Protein AF-A0A6I9LF51-F1 (afdb_monomer_lite)

pLDDT: mean 77.46, std 19.52, range [41.25, 98.38]

Sequence (147 aa):
MRELRQARYTGPGSFGIMLQKHPHSFALVFVTSLVLSYCLRMASAAPPRDPSLDAEWEEWKMNFKKSYSPDEEGHRRAVWEKNKKFIENHNADYEQGKTSFSMGLNGFSDMTWEEFKIRCTGILKSPEDLPKSKTLEENRNEAPVMD

Radius of gyration: 34.22 Å; chains: 1; bounding box: 61×86×102 Å

Secondary structure (DSSP, 8-state):
--------------------S-HHHHHHHHHHHHHHHHHHTT--SSPPP-GGGHHHHHHHHHHTT----HHHHHHHHHHHHHHHHHHHHHHHHHHTTSSS------TTTT--HHHHHHHHS-----GGGS-----SSTTSS------

Structure (mmCIF, N/CA/C/O backbone):
data_AF-A0A6I9LF51-F1
#
_entry.id   AF-A0A6I9LF51-F1
#
loop_
_atom_site.group_PDB
_atom_site.id
_atom_site.type_symbol
_atom_site.label_atom_id
_atom_site.label_alt_id
_atom_site.label_comp_id
_atom_site.label_asym_id
_atom_site.label_entity_id
_atom_site.label_seq_id
_atom_site.pdbx_PDB_ins_code
_atom_site.Cartn_x
_atom_site.Cartn_y
_atom_site.Cartn_z
_atom_site.occupancy
_atom_site.B_iso_or_equiv
_atom_site.auth_seq_id
_atom_site.auth_comp_id
_atom_site.auth_asym_id
_atom_site.auth_atom_id
_atom_site.pdbx_PDB_model_num
ATOM 1 N N . MET A 1 1 ? -6.488 -67.035 71.307 1.00 46.19 1 MET A N 1
ATOM 2 C CA . MET A 1 1 ? -5.442 -66.490 72.205 1.00 46.19 1 MET A CA 1
ATOM 3 C C . MET A 1 1 ? -4.077 -66.969 71.733 1.00 46.19 1 MET A C 1
ATOM 5 O O . MET A 1 1 ? -3.982 -68.143 71.396 1.00 46.19 1 MET A O 1
ATOM 9 N N . ARG A 1 2 ? -3.070 -66.075 71.790 1.00 41.25 2 ARG A N 1
ATOM 10 C CA . ARG A 1 2 ? -1.688 -66.111 71.235 1.00 41.25 2 ARG A CA 1
ATOM 11 C C . ARG A 1 2 ? -1.628 -65.588 69.782 1.00 41.25 2 ARG A C 1
ATOM 13 O O . ARG A 1 2 ? -2.108 -66.279 68.896 1.00 41.25 2 ARG A O 1
ATOM 20 N N . GLU A 1 3 ? -1.313 -64.313 69.490 1.00 49.66 3 GLU A N 1
ATOM 21 C CA . GLU A 1 3 ? -0.069 -63.517 69.719 1.00 49.66 3 GLU A CA 1
ATOM 22 C C . GLU A 1 3 ? 1.175 -64.228 69.151 1.00 49.66 3 GLU A C 1
ATOM 24 O O . GLU A 1 3 ? 1.351 -65.406 69.436 1.00 49.66 3 GLU A O 1
ATOM 29 N N . LEU A 1 4 ? 2.154 -63.667 68.435 1.00 51.00 4 LEU A N 1
ATOM 30 C CA . LEU A 1 4 ? 2.511 -62.358 67.871 1.00 51.00 4 LEU A CA 1
ATOM 31 C C . LEU A 1 4 ? 3.835 -62.614 67.110 1.00 51.00 4 LEU A C 1
ATOM 33 O O . LEU A 1 4 ? 4.670 -63.362 67.624 1.00 51.00 4 LEU A O 1
ATOM 37 N N . ARG A 1 5 ? 4.082 -61.926 65.987 1.00 52.62 5 ARG A N 1
ATOM 38 C CA . ARG A 1 5 ? 5.285 -61.084 65.752 1.00 52.62 5 ARG A CA 1
ATOM 39 C C . ARG A 1 5 ? 5.525 -60.806 64.266 1.00 52.62 5 ARG A C 1
ATOM 41 O O . ARG A 1 5 ? 5.998 -61.650 63.515 1.00 52.62 5 ARG A O 1
ATOM 48 N N . GLN A 1 6 ? 5.281 -59.552 63.895 1.00 49.75 6 GLN A N 1
ATOM 49 C CA . GLN A 1 6 ? 5.988 -58.872 62.815 1.00 49.75 6 GLN A CA 1
ATOM 50 C C . GLN A 1 6 ? 7.470 -58.746 63.196 1.00 49.75 6 GLN A C 1
ATOM 52 O O . GLN A 1 6 ? 7.782 -58.261 64.284 1.00 49.75 6 GLN A O 1
ATOM 57 N N . ALA A 1 7 ? 8.375 -59.126 62.298 1.00 53.25 7 ALA A N 1
ATOM 58 C CA . ALA A 1 7 ? 9.787 -58.775 62.393 1.00 53.25 7 ALA A CA 1
ATOM 59 C C . ALA A 1 7 ? 10.119 -57.751 61.300 1.00 53.25 7 ALA A C 1
ATOM 61 O O . ALA A 1 7 ? 10.015 -58.033 60.107 1.00 53.25 7 ALA A O 1
ATOM 62 N N . ARG A 1 8 ? 10.489 -56.543 61.734 1.00 55.88 8 ARG A N 1
ATOM 63 C CA . ARG A 1 8 ? 11.140 -55.509 60.923 1.00 55.88 8 ARG A CA 1
ATOM 64 C C . ARG A 1 8 ? 12.656 -55.757 60.902 1.00 55.88 8 ARG A C 1
ATOM 66 O O . ARG A 1 8 ? 13.231 -55.931 61.965 1.00 55.88 8 ARG A O 1
ATOM 73 N N . TYR A 1 9 ? 13.219 -55.706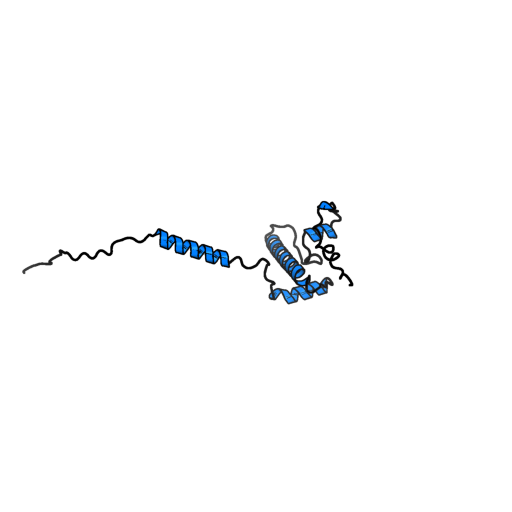 59.689 1.00 44.69 9 TYR A N 1
ATOM 74 C CA . TYR A 1 9 ? 14.478 -55.080 59.223 1.00 44.69 9 TYR A CA 1
ATOM 75 C C . TYR A 1 9 ? 15.813 -55.294 59.976 1.00 44.69 9 TYR A C 1
ATOM 77 O O . TYR A 1 9 ? 15.866 -55.035 61.168 1.00 44.69 9 TYR A O 1
ATOM 85 N N . THR A 1 10 ? 16.903 -55.597 59.232 1.00 46.97 10 THR A N 1
ATOM 86 C CA . THR A 1 10 ? 18.111 -54.730 59.045 1.00 46.97 10 THR A CA 1
ATOM 87 C C . THR A 1 10 ? 19.234 -55.376 58.188 1.00 46.97 10 THR A C 1
ATOM 89 O O . THR A 1 10 ? 19.902 -56.275 58.680 1.00 46.97 10 THR A O 1
ATOM 92 N N . GLY A 1 11 ? 19.471 -54.832 56.972 1.00 47.03 11 GLY A N 1
ATOM 93 C CA . GLY A 1 11 ? 20.763 -54.550 56.267 1.00 47.03 11 GLY A CA 1
ATOM 94 C C . GLY A 1 11 ? 21.787 -55.663 55.922 1.00 47.03 11 GLY A C 1
ATOM 95 O O . GLY A 1 11 ? 21.606 -56.804 56.324 1.00 47.03 11 GLY A O 1
ATOM 96 N N . PRO A 1 12 ? 22.929 -55.347 55.251 1.00 51.38 12 PRO A N 1
ATOM 97 C CA . PRO A 1 12 ? 23.247 -54.225 54.351 1.00 51.38 12 PRO A CA 1
ATOM 98 C C . PRO A 1 12 ? 23.799 -54.698 52.976 1.00 51.38 12 PRO A C 1
ATOM 100 O O . PRO A 1 12 ? 24.612 -55.611 52.884 1.00 51.38 12 PRO A O 1
ATOM 103 N N . GLY A 1 13 ? 23.414 -54.031 51.888 1.00 45.28 13 GLY A N 1
ATOM 104 C CA . GLY A 1 13 ? 23.911 -54.318 50.535 1.00 45.28 13 GLY A CA 1
ATOM 105 C C . GLY A 1 13 ? 23.989 -53.040 49.721 1.00 45.28 13 GLY A C 1
ATOM 106 O O . GLY A 1 13 ? 23.196 -52.809 48.816 1.00 45.28 13 GLY A O 1
ATOM 107 N N . SER A 1 14 ? 24.895 -52.167 50.144 1.00 54.16 14 SER A N 1
ATOM 108 C CA . SER A 1 14 ? 25.178 -50.876 49.533 1.00 54.16 14 SER A CA 1
ATOM 109 C C . SER A 1 14 ? 25.778 -51.065 48.137 1.00 54.16 14 SER A C 1
ATOM 111 O O . SER A 1 14 ? 26.942 -51.422 48.008 1.00 54.16 14 SER A O 1
ATOM 113 N N . PHE A 1 15 ? 25.001 -50.780 47.097 1.00 52.03 15 PHE A N 1
ATOM 114 C CA . PHE A 1 15 ? 25.530 -50.213 45.857 1.00 52.03 15 PHE A CA 1
ATOM 115 C C . PHE A 1 15 ? 24.773 -48.917 45.603 1.00 52.03 15 PHE A C 1
ATOM 117 O O . PHE A 1 15 ? 23.916 -48.803 44.730 1.00 52.03 15 PHE A O 1
ATOM 124 N N . GLY A 1 16 ? 25.078 -47.934 46.454 1.00 47.16 16 GLY A N 1
ATOM 125 C CA . GLY A 1 16 ? 24.833 -46.541 46.136 1.00 47.16 16 GLY A CA 1
ATOM 126 C C . GLY A 1 16 ? 25.529 -46.234 44.817 1.00 47.16 16 GLY A C 1
ATOM 127 O O . GLY A 1 16 ? 26.757 -46.200 44.746 1.00 47.16 16 GLY A O 1
ATOM 128 N N . ILE A 1 17 ? 24.735 -46.049 43.767 1.00 55.34 17 ILE A N 1
ATOM 129 C CA . ILE A 1 17 ? 25.174 -45.410 42.532 1.00 55.34 17 ILE A CA 1
ATOM 130 C C . ILE A 1 17 ? 25.584 -43.999 42.931 1.00 55.34 17 ILE A C 1
ATOM 132 O O . ILE A 1 17 ? 24.764 -43.132 43.230 1.00 55.34 17 ILE A O 1
ATOM 136 N N . MET A 1 18 ? 26.896 -43.861 43.067 1.00 46.88 18 MET A N 1
ATOM 137 C CA . MET A 1 18 ? 27.597 -42.663 43.461 1.00 46.88 18 MET A CA 1
ATOM 138 C C . MET A 1 18 ? 27.156 -41.532 42.531 1.00 46.88 18 MET A C 1
ATOM 140 O O . MET A 1 18 ? 27.280 -41.612 41.308 1.00 46.88 18 MET A O 1
ATOM 144 N N . LEU A 1 19 ? 26.600 -40.495 43.149 1.00 51.47 19 LEU A N 1
ATOM 145 C CA . LEU A 1 19 ? 26.452 -39.172 42.575 1.00 51.47 19 LEU A CA 1
ATOM 146 C C . LEU A 1 19 ? 27.714 -38.783 41.799 1.00 51.47 19 LEU A C 1
ATOM 148 O O . LEU A 1 19 ? 28.823 -39.015 42.277 1.00 51.47 19 LEU A O 1
ATOM 152 N N . GLN A 1 20 ? 27.478 -38.099 40.673 1.00 56.25 20 GLN A N 1
ATOM 153 C CA . GLN A 1 20 ? 28.291 -37.021 40.096 1.00 56.25 20 GLN A CA 1
ATOM 154 C C . GLN A 1 20 ? 28.733 -37.275 38.656 1.00 56.25 20 GLN A C 1
ATOM 156 O O . GLN A 1 20 ? 29.807 -37.816 38.440 1.00 56.25 20 GLN A O 1
ATOM 161 N N . LYS A 1 21 ? 27.970 -36.737 37.688 1.00 54.94 21 LYS A N 1
ATOM 162 C CA . LYS A 1 21 ? 28.516 -35.919 36.583 1.00 54.94 21 LYS A CA 1
ATOM 163 C C . LYS A 1 21 ? 27.541 -34.785 36.220 1.00 54.94 21 LYS A C 1
ATOM 165 O O . LYS A 1 21 ? 26.684 -34.910 35.361 1.00 54.94 21 LYS A O 1
ATOM 170 N N . HIS A 1 22 ? 27.721 -33.682 36.947 1.00 57.41 22 HIS A N 1
ATOM 171 C CA . HIS A 1 22 ? 27.476 -32.281 36.581 1.00 57.41 22 HIS A CA 1
ATOM 172 C C . HIS A 1 22 ? 26.089 -31.870 36.029 1.00 57.41 22 HIS A C 1
ATOM 174 O O . HIS A 1 22 ? 25.880 -31.924 34.814 1.00 57.41 22 HIS A O 1
ATOM 180 N N . PRO A 1 23 ? 25.200 -31.272 36.859 1.00 58.34 23 PRO A N 1
ATOM 181 C CA . PRO A 1 23 ? 23.993 -30.579 36.371 1.00 58.34 23 PRO A CA 1
ATOM 182 C C . PRO A 1 23 ? 24.319 -29.434 35.391 1.00 58.34 23 PRO A C 1
ATOM 184 O O . PRO A 1 23 ? 23.514 -29.104 34.524 1.00 58.34 23 PRO A O 1
ATOM 187 N N . HIS A 1 24 ? 25.538 -28.886 35.465 1.00 56.62 24 HIS A N 1
ATOM 188 C CA . HIS A 1 24 ? 26.054 -27.891 34.524 1.00 56.62 24 HIS A CA 1
ATOM 189 C C . HIS A 1 24 ? 26.209 -28.422 33.090 1.00 56.62 24 HIS A C 1
ATOM 191 O O . HIS A 1 24 ? 26.056 -27.649 32.154 1.00 56.62 24 HIS A O 1
ATOM 197 N N . SER A 1 25 ? 26.476 -29.722 32.900 1.00 63.91 25 SER A N 1
ATOM 198 C CA . SER A 1 25 ? 26.660 -30.316 31.565 1.00 63.91 25 SER A CA 1
ATOM 199 C C . SER A 1 25 ? 25.330 -30.424 30.820 1.00 63.91 25 SER A C 1
ATOM 201 O O . SER A 1 25 ? 25.218 -30.019 29.667 1.00 63.91 25 SER A O 1
ATOM 203 N N . PHE A 1 26 ? 24.279 -30.871 31.516 1.00 65.44 26 PHE A N 1
ATOM 204 C CA . PHE A 1 26 ? 22.926 -30.909 30.963 1.00 65.44 26 PHE A CA 1
ATOM 205 C C . PHE A 1 26 ? 22.408 -29.505 30.664 1.00 65.44 26 PHE A C 1
ATOM 207 O O . PHE A 1 26 ? 21.940 -29.258 29.557 1.00 65.44 26 PHE A O 1
ATOM 214 N N . ALA A 1 27 ? 22.556 -28.568 31.605 1.00 65.81 27 ALA A N 1
ATOM 215 C CA . ALA A 1 27 ? 22.166 -27.178 31.388 1.00 65.81 27 ALA A CA 1
ATOM 216 C C . ALA A 1 27 ? 22.881 -26.556 30.173 1.00 65.81 27 ALA A C 1
ATOM 218 O O . ALA A 1 27 ? 22.245 -25.864 29.386 1.00 65.81 27 ALA A O 1
ATOM 219 N N . LEU A 1 28 ? 24.167 -26.852 29.963 1.00 63.53 28 LEU A N 1
ATOM 220 C CA . LEU A 1 28 ? 24.936 -26.365 28.815 1.00 63.53 28 LEU A CA 1
ATO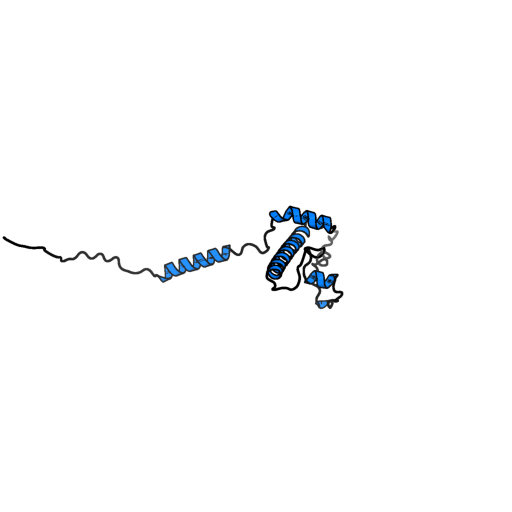M 221 C C . LEU A 1 28 ? 24.454 -26.967 27.482 1.00 63.53 28 LEU A C 1
ATOM 223 O O . LEU A 1 28 ? 24.333 -26.248 26.492 1.00 63.53 28 LEU A O 1
ATOM 227 N N . VAL A 1 29 ? 24.118 -28.259 27.450 1.00 76.69 29 VAL A N 1
ATOM 228 C CA . VAL A 1 29 ? 23.537 -28.918 26.264 1.00 76.69 29 VAL A CA 1
ATOM 229 C C . VAL A 1 29 ? 22.146 -28.356 25.944 1.00 76.69 29 VAL A C 1
ATOM 231 O O . VAL A 1 29 ? 21.837 -28.095 24.783 1.00 76.69 29 VAL A O 1
ATOM 234 N N . PHE A 1 30 ? 21.325 -28.081 26.961 1.00 74.25 30 PHE A N 1
ATOM 235 C CA . PHE A 1 30 ? 20.024 -27.436 26.768 1.00 74.25 30 PHE A CA 1
ATOM 236 C C . PHE A 1 30 ? 20.166 -25.996 26.267 1.00 74.25 30 PHE A C 1
ATOM 238 O O . PHE A 1 30 ? 19.500 -25.617 25.309 1.00 74.25 30 PHE A O 1
ATOM 245 N N . VAL A 1 31 ? 21.063 -25.200 26.853 1.00 77.50 31 VAL A N 1
ATOM 246 C CA . VAL A 1 31 ? 21.291 -23.808 26.434 1.00 77.50 31 VAL A CA 1
ATOM 247 C C . VAL A 1 31 ? 21.832 -23.748 25.007 1.00 77.50 31 VAL A C 1
ATOM 249 O O . VAL A 1 31 ? 21.324 -22.980 24.198 1.00 77.50 31 VAL A O 1
ATOM 252 N N . THR A 1 32 ? 22.803 -24.590 24.657 1.00 78.94 32 THR A N 1
ATOM 253 C CA . THR A 1 32 ? 23.349 -24.638 23.290 1.00 78.94 32 THR A CA 1
ATOM 254 C C . THR A 1 32 ? 22.322 -25.131 22.273 1.00 78.94 32 THR A C 1
ATOM 256 O O . THR A 1 32 ? 22.245 -24.565 21.188 1.00 78.94 32 THR A O 1
ATOM 259 N N . SER A 1 33 ? 21.468 -26.099 22.627 1.00 78.62 33 SER A N 1
ATOM 260 C CA . SER A 1 33 ? 20.351 -26.532 21.776 1.00 78.62 33 SER A CA 1
ATOM 261 C C . SER A 1 33 ? 19.316 -25.422 21.562 1.00 78.62 33 SER A C 1
ATOM 263 O O . SER A 1 33 ? 18.804 -25.270 20.452 1.00 78.62 33 SER A O 1
ATOM 265 N N . LEU A 1 34 ? 19.004 -24.638 22.599 1.00 78.56 34 LEU A N 1
ATOM 266 C CA . LEU A 1 34 ? 18.086 -23.501 22.498 1.00 78.56 34 LEU A CA 1
ATOM 267 C C . LEU A 1 34 ? 18.678 -22.391 21.623 1.00 78.56 34 LEU A C 1
ATOM 269 O O . LEU A 1 34 ? 17.997 -21.908 20.717 1.00 78.56 34 LEU A O 1
ATOM 273 N N . VAL A 1 35 ? 19.954 -22.057 21.838 1.00 78.56 35 VAL A N 1
ATOM 274 C CA . VAL A 1 35 ? 20.706 -21.072 21.046 1.00 78.56 35 VAL A CA 1
ATOM 275 C C . VAL A 1 35 ? 20.805 -21.508 19.586 1.00 78.56 35 VAL A C 1
ATOM 277 O O . VAL A 1 35 ? 20.497 -20.717 18.705 1.00 78.56 35 VAL A O 1
ATOM 280 N N . LEU A 1 36 ? 21.134 -22.771 19.306 1.00 73.75 36 LEU A N 1
ATOM 281 C CA . LEU A 1 36 ? 21.221 -23.293 17.941 1.00 73.75 36 LEU A CA 1
ATOM 282 C C . LEU A 1 36 ? 19.859 -23.266 17.229 1.00 73.75 36 LEU A C 1
ATOM 284 O O . LEU A 1 36 ? 19.785 -22.870 16.067 1.00 73.75 36 LEU A O 1
ATOM 288 N N . SER A 1 37 ? 18.768 -23.613 17.927 1.00 77.38 37 SER A N 1
ATOM 289 C CA . SER A 1 37 ? 17.413 -23.524 17.357 1.00 77.38 37 SER A CA 1
ATOM 290 C C . SER A 1 37 ? 16.986 -22.077 17.080 1.00 77.38 37 SER A C 1
ATOM 292 O O . SER A 1 37 ? 16.260 -21.816 16.121 1.00 77.38 37 SER A O 1
ATOM 294 N N . TYR A 1 38 ? 17.460 -21.131 17.895 1.00 75.75 38 TYR A N 1
ATOM 295 C CA . TYR A 1 38 ? 17.235 -19.702 17.705 1.00 75.75 38 TYR A CA 1
ATOM 296 C C . TYR A 1 38 ? 18.064 -19.156 16.533 1.00 75.75 38 TYR A C 1
ATOM 298 O O . TYR A 1 38 ? 17.533 -18.426 15.700 1.00 75.75 38 TYR A O 1
ATOM 306 N N . CYS A 1 39 ? 19.324 -19.580 16.396 1.00 73.88 39 CYS A N 1
ATOM 307 C CA . CYS A 1 39 ? 20.179 -19.243 15.256 1.00 73.88 39 CYS A CA 1
ATOM 308 C C . CYS A 1 39 ? 19.582 -19.722 13.924 1.00 73.88 39 CYS A C 1
ATOM 310 O O . CYS A 1 39 ? 19.657 -19.004 12.931 1.00 73.88 39 CYS A O 1
ATOM 312 N N . LEU A 1 40 ? 18.931 -20.891 13.904 1.00 61.91 40 LEU A N 1
ATOM 313 C CA . LEU A 1 40 ? 18.284 -21.424 12.701 1.00 61.91 40 LEU A CA 1
ATOM 314 C C . LEU A 1 40 ? 16.984 -20.686 12.325 1.00 61.91 40 LEU A C 1
ATOM 316 O O . LEU A 1 40 ? 16.561 -20.733 11.173 1.00 61.91 40 LEU A O 1
ATOM 320 N N . ARG A 1 41 ? 16.355 -19.979 13.275 1.00 65.38 41 ARG A N 1
ATOM 321 C CA . ARG A 1 41 ? 15.141 -19.176 13.040 1.00 65.38 41 ARG A CA 1
ATOM 322 C C . ARG A 1 41 ? 15.402 -17.830 12.361 1.00 65.38 41 ARG A C 1
ATOM 324 O O . ARG A 1 41 ? 14.446 -17.173 11.963 1.00 65.38 41 ARG A O 1
ATOM 331 N N . MET A 1 42 ? 16.662 -17.439 12.182 1.00 65.00 42 MET A N 1
ATOM 332 C CA . MET A 1 42 ? 17.051 -16.170 11.555 1.00 65.00 42 MET A CA 1
ATOM 333 C C . MET A 1 42 ? 17.262 -16.270 10.034 1.00 65.00 42 MET A C 1
ATOM 335 O O . MET A 1 42 ? 18.031 -15.505 9.458 1.00 65.00 42 MET A O 1
ATOM 339 N N . ALA A 1 43 ? 16.589 -17.202 9.359 1.00 66.19 43 ALA A N 1
ATOM 340 C CA . ALA A 1 43 ? 16.670 -17.346 7.908 1.00 66.19 43 ALA A CA 1
ATOM 341 C C . ALA A 1 43 ? 15.445 -16.723 7.215 1.00 66.19 43 ALA A C 1
ATOM 343 O O . ALA A 1 43 ? 14.497 -17.425 6.880 1.00 66.19 43 ALA A O 1
ATOM 344 N N . SER A 1 44 ? 15.461 -15.399 7.027 1.00 61.47 44 SER A N 1
ATOM 345 C CA . SER A 1 44 ? 14.944 -14.695 5.833 1.00 61.47 44 SER A CA 1
ATOM 346 C C . SER A 1 44 ? 14.966 -13.182 6.072 1.00 61.47 44 SER A C 1
ATOM 348 O O . SER A 1 44 ? 14.383 -12.690 7.036 1.00 61.47 44 SER A O 1
ATOM 350 N N . ALA A 1 45 ? 15.617 -12.436 5.177 1.00 66.12 45 ALA A N 1
ATOM 351 C CA . ALA A 1 45 ? 15.725 -10.976 5.237 1.00 66.12 45 ALA A CA 1
ATOM 352 C C . ALA A 1 45 ? 14.594 -10.234 4.491 1.00 66.12 45 ALA A C 1
ATOM 354 O O . ALA A 1 45 ? 14.663 -9.017 4.333 1.00 66.12 45 ALA A O 1
ATOM 355 N N . ALA A 1 46 ? 13.547 -10.933 4.042 1.00 63.62 46 ALA A N 1
ATOM 356 C CA . ALA A 1 46 ? 12.384 -10.314 3.411 1.00 63.62 46 ALA A CA 1
ATOM 357 C C . ALA A 1 46 ? 11.083 -10.966 3.907 1.00 63.62 46 ALA A C 1
ATOM 359 O O . ALA A 1 46 ? 11.042 -12.196 4.050 1.00 63.62 46 ALA A O 1
ATOM 360 N N . PRO A 1 47 ? 10.020 -10.176 4.165 1.00 67.19 47 PRO A N 1
ATOM 361 C CA . PRO A 1 47 ? 8.686 -10.722 4.363 1.00 67.19 47 PRO A CA 1
ATOM 362 C C . PRO A 1 47 ? 8.317 -11.608 3.163 1.00 67.19 47 PRO A C 1
ATOM 364 O O . PRO A 1 47 ? 8.532 -11.187 2.023 1.00 67.19 47 PRO A O 1
ATOM 367 N N . PRO A 1 48 ? 7.814 -12.831 3.390 1.00 75.56 48 PRO A N 1
ATOM 368 C CA . PRO A 1 48 ? 7.368 -13.682 2.298 1.00 75.56 48 PRO A CA 1
ATOM 369 C C . PRO A 1 48 ? 6.169 -13.032 1.598 1.00 75.56 48 PRO A C 1
ATOM 371 O O . PRO A 1 48 ? 5.278 -12.521 2.272 1.00 75.56 48 PRO A O 1
ATOM 374 N N . ARG A 1 49 ? 6.154 -13.074 0.260 1.00 84.25 49 ARG A N 1
ATOM 375 C CA . ARG A 1 49 ? 4.989 -12.696 -0.557 1.00 84.25 49 ARG A CA 1
ATOM 376 C C . ARG A 1 49 ? 3.783 -13.525 -0.132 1.00 84.25 49 ARG A C 1
ATOM 378 O O . ARG A 1 49 ? 3.918 -14.742 -0.003 1.00 84.25 49 ARG A O 1
ATOM 385 N N . ASP A 1 50 ? 2.626 -12.885 0.002 1.00 91.62 50 ASP A N 1
ATOM 386 C CA . ASP A 1 50 ? 1.361 -13.568 0.268 1.00 91.62 50 ASP A CA 1
ATOM 387 C C . ASP A 1 50 ? 0.637 -13.902 -1.053 1.00 91.62 50 ASP A C 1
ATOM 389 O O . ASP A 1 50 ? 0.122 -12.995 -1.719 1.00 91.62 50 ASP A O 1
ATOM 393 N N . PRO A 1 51 ? 0.561 -15.189 -1.459 1.00 94.25 51 PRO A N 1
ATOM 394 C CA . PRO A 1 51 ? -0.110 -15.578 -2.699 1.00 94.25 51 PRO A CA 1
ATOM 395 C C . PRO A 1 51 ? -1.618 -15.301 -2.682 1.00 94.25 51 PRO A C 1
ATOM 397 O O . PRO A 1 51 ? -2.229 -15.173 -3.740 1.00 94.25 51 PRO A O 1
ATOM 400 N N . SER A 1 52 ? -2.245 -15.202 -1.503 1.00 96.44 52 SER A N 1
ATOM 401 C CA . SER A 1 52 ? -3.688 -14.942 -1.400 1.00 96.44 52 SER A CA 1
ATOM 402 C C . SER A 1 52 ? -4.069 -13.544 -1.891 1.00 96.44 52 SER A C 1
ATOM 404 O O . SER A 1 52 ? -5.188 -13.329 -2.352 1.00 96.44 52 SER A O 1
ATOM 406 N N . LEU A 1 53 ? -3.119 -12.609 -1.863 1.00 96.75 53 LEU A N 1
ATOM 407 C CA . LEU A 1 53 ? -3.312 -11.229 -2.288 1.00 96.75 53 LEU A CA 1
ATOM 408 C C . LEU A 1 53 ? -3.012 -11.027 -3.780 1.00 96.75 53 LEU A C 1
ATOM 410 O O . LEU A 1 53 ? -2.940 -9.883 -4.233 1.00 96.75 53 LEU A O 1
ATOM 414 N N . ASP A 1 54 ? -2.675 -12.077 -4.535 1.00 97.06 54 ASP A N 1
ATOM 415 C CA . ASP A 1 54 ? -2.193 -11.947 -5.919 1.00 97.06 54 ASP A CA 1
ATOM 416 C C . ASP A 1 54 ? -3.274 -11.387 -6.851 1.00 97.06 54 ASP A C 1
ATOM 418 O O . ASP A 1 54 ? -2.991 -10.518 -7.668 1.00 97.06 54 ASP A O 1
ATOM 422 N N . ALA A 1 55 ? -4.530 -11.809 -6.691 1.00 97.81 55 ALA A N 1
ATOM 423 C CA . ALA A 1 55 ? -5.636 -11.269 -7.483 1.00 97.81 55 ALA A CA 1
ATOM 424 C C . ALA A 1 55 ? -5.852 -9.768 -7.214 1.00 97.81 55 ALA A C 1
ATOM 426 O O . ALA A 1 55 ? -5.977 -8.976 -8.147 1.00 97.81 55 ALA A O 1
ATOM 427 N N . GLU A 1 56 ? -5.824 -9.369 -5.940 1.00 97.81 56 GLU A N 1
ATOM 428 C CA . GLU A 1 56 ? -5.989 -7.971 -5.528 1.00 97.81 56 GLU A CA 1
ATOM 429 C C . GLU A 1 56 ? -4.813 -7.095 -5.993 1.00 97.81 56 GLU A C 1
ATOM 431 O O . GLU A 1 56 ? -5.001 -5.928 -6.333 1.00 97.81 56 GLU A O 1
ATOM 436 N N . TRP A 1 57 ? -3.603 -7.662 -6.075 1.00 97.88 57 TRP A N 1
ATOM 437 C CA . TRP A 1 57 ? -2.441 -6.993 -6.665 1.00 97.88 57 TRP A CA 1
ATOM 438 C C . TRP A 1 57 ? -2.681 -6.592 -8.113 1.00 97.88 57 TRP A C 1
ATOM 440 O O . TRP A 1 57 ? -2.439 -5.449 -8.496 1.00 97.88 57 TRP A O 1
ATOM 450 N N . GLU A 1 58 ? -3.122 -7.557 -8.922 1.00 98.00 58 GLU A N 1
ATOM 451 C CA . GLU A 1 58 ? -3.306 -7.379 -10.355 1.00 98.00 58 GLU A CA 1
ATOM 452 C C . GLU A 1 58 ? -4.458 -6.412 -10.622 1.00 98.00 58 GLU A C 1
ATOM 454 O O . GLU A 1 58 ? -4.331 -5.516 -11.458 1.00 98.00 58 GLU A O 1
ATOM 459 N N . GLU A 1 59 ? -5.541 -6.511 -9.845 1.00 98.19 59 GLU A N 1
ATOM 460 C CA . GLU A 1 59 ? -6.643 -5.553 -9.892 1.00 98.19 59 GLU A CA 1
ATOM 461 C C . GLU A 1 59 ? -6.176 -4.137 -9.529 1.00 98.19 59 GLU A C 1
ATOM 463 O O . GLU A 1 59 ? -6.447 -3.183 -10.262 1.00 98.19 59 GLU A O 1
ATOM 468 N N . TRP A 1 60 ? -5.422 -3.980 -8.437 1.00 98.38 60 TRP A N 1
ATOM 469 C CA . TRP A 1 60 ? -4.877 -2.685 -8.037 1.00 98.38 60 TRP A CA 1
ATOM 470 C C . TRP A 1 60 ? -3.944 -2.110 -9.114 1.00 98.38 60 TRP A C 1
ATOM 472 O O . TRP A 1 60 ? -4.079 -0.938 -9.480 1.00 98.38 60 TRP A O 1
ATOM 482 N N . LYS A 1 61 ? -3.045 -2.924 -9.686 1.00 98.25 61 LYS A N 1
ATOM 483 C CA . LYS A 1 61 ? -2.165 -2.492 -10.782 1.00 98.25 61 LYS A CA 1
ATOM 484 C C . LYS A 1 61 ? -2.968 -2.040 -11.996 1.00 98.25 61 LYS A C 1
ATOM 486 O O . LYS A 1 61 ? -2.655 -0.995 -12.562 1.00 98.25 61 LYS A O 1
ATOM 491 N N . MET A 1 62 ? -4.013 -2.773 -12.370 1.00 98.06 62 MET A N 1
ATOM 492 C CA . MET A 1 62 ? -4.898 -2.400 -13.473 1.00 98.06 62 MET A CA 1
ATOM 493 C C . MET A 1 62 ? -5.609 -1.068 -13.194 1.00 98.06 62 MET A C 1
ATOM 495 O O . MET A 1 62 ? -5.558 -0.156 -14.023 1.00 98.06 62 MET A O 1
ATOM 499 N N . ASN A 1 63 ? -6.199 -0.919 -12.006 1.00 97.94 63 ASN A N 1
ATOM 500 C CA . ASN A 1 63 ? -6.945 0.275 -11.602 1.00 97.94 63 ASN A CA 1
ATOM 501 C C . ASN A 1 63 ? -6.072 1.539 -11.601 1.00 97.94 63 ASN A C 1
ATOM 503 O O . ASN A 1 63 ? -6.518 2.605 -12.030 1.00 97.94 63 ASN A O 1
ATOM 507 N N . PHE A 1 64 ? -4.810 1.423 -11.181 1.00 97.56 64 PHE A N 1
ATOM 508 C CA . PHE A 1 64 ? -3.856 2.537 -11.141 1.00 97.56 64 PHE A CA 1
ATOM 509 C C . PHE A 1 64 ? -2.871 2.562 -12.319 1.00 97.56 64 PHE A C 1
ATOM 511 O O . PHE A 1 64 ? -1.925 3.352 -12.301 1.00 97.56 64 PHE A O 1
ATOM 518 N N . LYS A 1 65 ? -3.103 1.738 -13.353 1.00 97.69 65 LYS A N 1
ATOM 519 C CA . LYS A 1 65 ? -2.296 1.643 -14.584 1.00 97.69 65 LYS A CA 1
ATOM 520 C C . LYS A 1 65 ? -0.796 1.469 -14.312 1.00 97.69 65 LYS A C 1
ATOM 522 O O . LYS A 1 65 ? 0.044 2.149 -14.900 1.00 97.69 65 LYS A O 1
ATOM 527 N N . LYS A 1 66 ? -0.464 0.576 -13.385 1.00 97.38 66 LYS A N 1
ATOM 528 C CA . LYS A 1 66 ? 0.906 0.264 -12.976 1.00 97.38 66 LYS A CA 1
ATOM 529 C C . LYS A 1 66 ? 1.486 -0.858 -13.835 1.00 97.38 66 LYS A C 1
ATOM 531 O O . LYS A 1 66 ? 0.795 -1.816 -14.163 1.00 97.38 66 LYS A O 1
ATOM 536 N N . SER A 1 67 ? 2.768 -0.741 -14.162 1.00 96.88 67 SER A N 1
ATOM 537 C CA . SER A 1 67 ? 3.547 -1.753 -14.875 1.00 96.88 67 SER A CA 1
ATOM 538 C C . SER A 1 67 ? 4.983 -1.689 -14.370 1.00 96.88 67 SER A C 1
ATOM 540 O O . SER A 1 67 ? 5.555 -0.600 -14.338 1.00 96.88 67 SER A O 1
ATOM 542 N N . TYR A 1 68 ? 5.563 -2.831 -14.004 1.00 96.62 68 TYR A N 1
ATOM 543 C CA . TYR A 1 68 ? 6.923 -2.914 -13.468 1.00 96.62 68 TYR A CA 1
ATOM 544 C C . TYR A 1 68 ? 7.751 -3.947 -14.235 1.00 96.62 68 TYR A C 1
ATOM 546 O O . TYR A 1 68 ? 7.212 -4.820 -14.918 1.00 96.62 68 TYR A O 1
ATOM 554 N N . SER A 1 69 ? 9.077 -3.839 -14.142 1.00 96.81 69 SER A N 1
ATOM 555 C CA . SER A 1 69 ? 9.973 -4.894 -14.616 1.00 96.81 69 SER A CA 1
ATOM 556 C C . SER A 1 69 ? 9.981 -6.074 -13.630 1.00 96.81 69 SER A C 1
ATOM 558 O O . SER A 1 69 ? 9.690 -5.874 -12.447 1.00 96.81 69 SER A O 1
ATOM 560 N N . PRO A 1 70 ? 10.369 -7.290 -14.060 1.00 91.75 70 PRO A N 1
ATOM 561 C CA . PRO A 1 70 ? 10.474 -8.446 -13.165 1.00 91.75 70 PRO A CA 1
ATOM 562 C C . PRO A 1 70 ? 11.348 -8.199 -11.924 1.00 91.75 70 PRO A C 1
ATOM 564 O O . PRO A 1 70 ? 11.037 -8.702 -10.846 1.00 91.75 70 PRO A O 1
ATOM 567 N N . ASP A 1 71 ? 12.399 -7.385 -12.060 1.00 92.19 71 ASP A N 1
ATOM 568 C CA . ASP A 1 71 ? 13.312 -7.040 -10.964 1.00 92.19 71 ASP A CA 1
ATOM 569 C C . ASP A 1 71 ? 12.696 -6.058 -9.950 1.00 92.19 71 ASP A C 1
ATOM 571 O O . ASP A 1 71 ? 13.063 -6.061 -8.774 1.00 92.19 71 ASP A O 1
ATOM 575 N N . GLU A 1 72 ? 11.766 -5.199 -10.384 1.00 94.50 72 GLU A N 1
ATOM 576 C CA . GLU A 1 72 ? 11.110 -4.196 -9.533 1.00 94.50 72 GLU A CA 1
ATOM 577 C C . GLU A 1 72 ? 9.808 -4.721 -8.905 1.00 94.50 72 GLU A C 1
ATOM 579 O O . GLU A 1 72 ? 9.496 -4.383 -7.758 1.00 94.50 72 GLU A O 1
ATOM 584 N N . GLU A 1 73 ? 9.070 -5.569 -9.627 1.00 95.25 73 GLU A N 1
ATOM 585 C CA . GLU A 1 73 ? 7.750 -6.095 -9.254 1.00 95.25 73 GLU A CA 1
ATOM 586 C C . GLU A 1 73 ? 7.738 -6.655 -7.825 1.00 95.25 73 GLU A C 1
ATOM 588 O O . GLU A 1 73 ? 6.870 -6.308 -7.025 1.00 95.25 73 GLU A O 1
ATOM 593 N N . GLY A 1 74 ? 8.742 -7.462 -7.465 1.00 94.38 74 GLY A N 1
ATOM 594 C CA . GLY A 1 74 ? 8.841 -8.061 -6.132 1.00 94.38 74 GLY A CA 1
ATOM 595 C C . GLY A 1 74 ? 8.991 -7.027 -5.011 1.00 94.38 74 GLY A C 1
ATOM 596 O O . GLY A 1 74 ? 8.364 -7.155 -3.958 1.00 94.38 74 GLY A O 1
ATOM 597 N N . HIS A 1 75 ? 9.773 -5.968 -5.239 1.00 95.06 75 HIS A N 1
ATOM 598 C CA . HIS A 1 75 ? 9.928 -4.885 -4.268 1.00 95.06 75 HIS A CA 1
ATOM 599 C C . HIS A 1 75 ? 8.630 -4.085 -4.114 1.00 95.06 75 HIS A C 1
ATOM 601 O O . HIS A 1 75 ? 8.178 -3.854 -2.992 1.00 95.06 75 HIS A O 1
ATOM 607 N N . ARG A 1 76 ? 8.005 -3.703 -5.234 1.00 97.19 76 ARG A N 1
ATOM 608 C CA . ARG A 1 76 ? 6.743 -2.944 -5.241 1.00 97.19 76 ARG A CA 1
ATOM 609 C C . ARG A 1 76 ? 5.620 -3.721 -4.577 1.00 97.19 76 ARG A C 1
ATOM 611 O O . ARG A 1 76 ? 4.892 -3.159 -3.761 1.00 97.19 76 ARG A O 1
ATOM 618 N N . ARG A 1 77 ? 5.554 -5.023 -4.846 1.00 96.94 77 ARG A N 1
ATOM 619 C CA . ARG A 1 77 ? 4.629 -5.948 -4.201 1.00 96.94 77 ARG A CA 1
ATOM 620 C C . ARG A 1 77 ? 4.801 -5.960 -2.682 1.00 96.94 77 ARG A C 1
ATOM 622 O O . ARG A 1 77 ? 3.822 -5.787 -1.962 1.00 96.94 77 ARG A O 1
ATOM 629 N N . ALA A 1 78 ? 6.031 -6.090 -2.189 1.00 95.75 78 ALA A N 1
ATOM 630 C CA . ALA A 1 78 ? 6.302 -6.099 -0.751 1.00 95.75 78 ALA A CA 1
ATOM 631 C C . ALA A 1 78 ? 5.925 -4.770 -0.064 1.00 95.75 78 ALA A C 1
ATOM 633 O O . ALA A 1 78 ? 5.385 -4.766 1.044 1.00 95.75 78 ALA A O 1
ATOM 634 N N . VAL A 1 79 ? 6.185 -3.631 -0.717 1.00 96.56 79 VAL A N 1
ATOM 635 C CA . VAL A 1 79 ? 5.785 -2.307 -0.207 1.00 96.56 79 VAL A CA 1
ATOM 636 C C . VAL A 1 79 ? 4.263 -2.170 -0.174 1.00 96.56 79 VAL A C 1
ATOM 638 O O . VAL A 1 79 ? 3.712 -1.708 0.826 1.00 96.56 79 VAL A O 1
ATOM 641 N N . TRP A 1 80 ? 3.584 -2.628 -1.225 1.00 97.81 80 TRP A N 1
ATOM 642 C CA . TRP A 1 80 ? 2.128 -2.616 -1.301 1.00 97.81 80 TRP A CA 1
ATOM 643 C C . TRP A 1 80 ? 1.471 -3.464 -0.212 1.00 97.81 80 TRP A C 1
ATOM 645 O O . TRP A 1 80 ? 0.592 -2.962 0.486 1.00 97.81 80 TRP A O 1
ATOM 655 N N . GLU A 1 81 ? 1.940 -4.695 0.018 1.00 97.31 81 GLU A N 1
ATOM 656 C CA . GLU A 1 81 ? 1.413 -5.562 1.085 1.00 97.31 81 GLU A CA 1
ATOM 657 C C . GLU A 1 81 ? 1.610 -4.921 2.469 1.00 97.31 81 GLU A C 1
ATOM 659 O O . GLU A 1 81 ? 0.705 -4.918 3.309 1.00 97.31 81 GLU A O 1
ATOM 664 N N . LYS A 1 82 ? 2.775 -4.298 2.698 1.00 96.25 82 LYS A N 1
ATOM 665 C CA . LYS A 1 82 ? 3.056 -3.563 3.937 1.00 96.25 82 LYS A CA 1
ATOM 666 C C . LYS A 1 82 ? 2.090 -2.391 4.137 1.00 96.25 82 LYS A C 1
ATOM 668 O O . LYS A 1 82 ? 1.566 -2.218 5.239 1.00 96.25 82 LYS A O 1
ATOM 673 N N . ASN A 1 83 ? 1.853 -1.596 3.096 1.00 97.38 83 ASN A N 1
ATOM 674 C CA . ASN A 1 83 ? 0.954 -0.445 3.158 1.00 97.38 83 ASN A CA 1
ATOM 675 C C . ASN A 1 83 ? -0.512 -0.874 3.314 1.00 97.38 83 ASN A C 1
ATOM 677 O O . ASN A 1 83 ? -1.244 -0.253 4.082 1.00 97.38 83 ASN A O 1
ATOM 681 N N . LYS A 1 84 ? -0.926 -1.970 2.672 1.00 97.19 84 LYS A N 1
ATOM 682 C CA . LYS A 1 84 ? -2.250 -2.572 2.860 1.00 97.19 84 LYS A CA 1
ATOM 683 C C . LYS A 1 84 ? -2.486 -2.964 4.315 1.00 97.19 84 LYS A C 1
ATOM 685 O O . LYS A 1 84 ? -3.460 -2.521 4.915 1.00 97.19 84 LYS A O 1
ATOM 690 N N . LYS A 1 85 ? -1.549 -3.702 4.915 1.00 96.88 85 LYS A N 1
ATOM 691 C CA . LYS A 1 85 ? -1.627 -4.096 6.328 1.00 96.88 85 LYS A CA 1
ATOM 692 C C . LYS A 1 85 ? -1.681 -2.887 7.266 1.00 96.88 85 LYS A C 1
ATOM 694 O O . LYS A 1 85 ? -2.386 -2.904 8.272 1.00 96.88 85 LYS A O 1
ATOM 699 N N . PHE A 1 86 ? -0.934 -1.829 6.953 1.00 97.25 86 PHE A N 1
ATOM 700 C CA . PHE A 1 86 ? -1.000 -0.579 7.708 1.00 97.25 86 PHE A CA 1
ATOM 701 C C . PHE A 1 86 ? -2.400 0.053 7.645 1.00 97.25 86 PHE A C 1
ATOM 703 O O . PHE A 1 86 ? -2.939 0.429 8.683 1.00 97.25 86 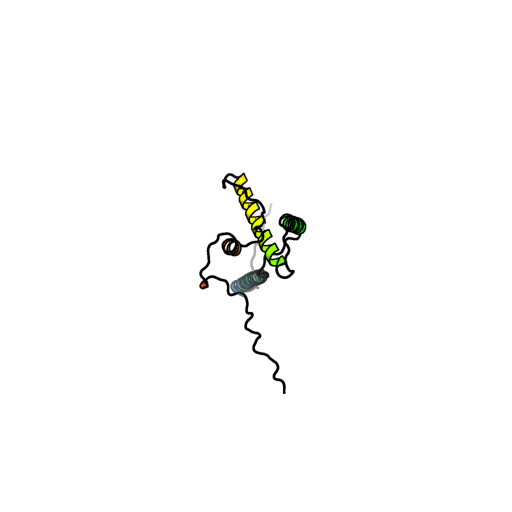PHE A O 1
ATOM 710 N N . ILE A 1 87 ? -2.998 0.116 6.452 1.00 98.06 87 ILE A N 1
ATOM 711 C CA . ILE A 1 87 ? -4.356 0.636 6.238 1.00 98.06 87 ILE A CA 1
ATOM 712 C C . ILE A 1 87 ? -5.391 -0.192 7.006 1.00 98.06 87 ILE A C 1
ATOM 714 O O . ILE A 1 87 ? -6.237 0.378 7.687 1.00 98.06 87 ILE A O 1
ATOM 718 N N . GLU A 1 88 ? -5.308 -1.521 6.943 1.00 97.44 88 GLU A N 1
ATOM 719 C CA . GLU A 1 88 ? -6.217 -2.420 7.667 1.00 97.44 88 GLU A CA 1
ATOM 720 C C . GLU A 1 88 ? -6.154 -2.195 9.179 1.00 97.44 88 GLU A C 1
ATOM 722 O O . GLU A 1 88 ? -7.191 -2.047 9.824 1.00 97.44 88 GLU A O 1
ATOM 727 N N . ASN A 1 89 ? -4.946 -2.090 9.739 1.00 98.06 89 ASN A N 1
ATOM 728 C CA . ASN A 1 89 ? -4.763 -1.809 11.162 1.00 98.06 89 ASN A CA 1
ATOM 729 C C . ASN A 1 89 ? -5.311 -0.426 11.547 1.00 98.06 89 ASN A C 1
ATOM 731 O O . ASN A 1 89 ? -6.008 -0.301 12.551 1.00 98.06 89 ASN A O 1
ATOM 735 N N . HIS A 1 90 ? -5.035 0.605 10.742 1.00 98.31 90 HIS A N 1
ATOM 736 C CA . HIS A 1 90 ? -5.555 1.953 10.977 1.00 98.31 90 HIS A CA 1
ATOM 737 C C . HIS A 1 90 ? -7.085 1.986 10.938 1.00 98.31 90 HIS A C 1
ATOM 739 O O . HIS A 1 90 ? -7.717 2.634 11.769 1.00 98.31 90 HIS A O 1
ATOM 745 N N . ASN A 1 91 ? -7.689 1.276 9.985 1.00 98.31 91 ASN A N 1
ATOM 746 C CA . ASN A 1 91 ? -9.138 1.187 9.864 1.00 98.31 91 ASN A CA 1
ATOM 747 C C . ASN A 1 91 ? -9.751 0.392 11.021 1.00 98.31 91 ASN A C 1
ATOM 749 O O . ASN A 1 91 ? -10.792 0.783 11.530 1.00 98.31 91 ASN A O 1
ATOM 753 N N . ALA A 1 92 ? -9.089 -0.656 11.517 1.00 98.38 92 ALA A N 1
ATOM 754 C CA . ALA A 1 92 ? -9.533 -1.346 12.728 1.00 98.38 92 ALA A CA 1
ATOM 755 C C . ALA A 1 92 ? -9.528 -0.422 13.962 1.00 98.38 92 ALA A C 1
ATOM 757 O O . ALA A 1 92 ? -10.410 -0.530 14.816 1.00 98.38 92 ALA A O 1
ATOM 758 N N . ASP A 1 93 ? -8.557 0.490 14.063 1.00 98.31 93 ASP A N 1
ATOM 759 C CA . ASP A 1 93 ? -8.522 1.521 15.105 1.00 98.31 93 ASP A CA 1
ATOM 760 C C . ASP A 1 93 ? -9.573 2.627 14.881 1.00 98.31 93 ASP A C 1
ATOM 762 O O . ASP A 1 93 ? -10.135 3.133 15.857 1.00 98.31 93 ASP A O 1
ATOM 766 N N . TYR A 1 94 ? -9.890 2.956 13.625 1.00 98.19 94 TYR A N 1
ATOM 767 C CA . TYR A 1 94 ? -10.980 3.869 13.258 1.00 98.19 94 TYR A CA 1
ATOM 768 C C . TYR A 1 94 ? -12.344 3.335 13.706 1.00 98.19 94 TYR A C 1
ATOM 770 O O . TYR A 1 94 ? -13.088 4.053 14.368 1.00 98.19 94 TYR A O 1
ATOM 778 N N . GLU A 1 95 ? -12.634 2.053 13.458 1.00 97.94 95 GLU A N 1
ATOM 779 C CA . GLU A 1 95 ? -13.874 1.402 13.918 1.00 97.94 95 GLU A CA 1
ATOM 780 C C . GLU A 1 95 ? -13.994 1.368 15.454 1.00 97.94 95 GLU A C 1
ATOM 782 O O . GLU A 1 95 ? -15.089 1.314 16.009 1.00 97.94 95 GLU A O 1
ATOM 787 N N . GLN A 1 96 ? -12.864 1.436 16.167 1.00 98.06 96 GLN A N 1
ATOM 788 C CA . GLN A 1 96 ? -12.815 1.553 17.629 1.00 98.06 96 GLN A CA 1
ATOM 789 C C . GLN A 1 96 ? -12.871 3.010 18.125 1.00 98.06 96 GLN A C 1
ATOM 791 O O . GLN A 1 96 ? -12.793 3.246 19.330 1.00 98.06 96 GLN A O 1
ATOM 796 N N . GLY A 1 97 ? -12.963 3.993 17.225 1.00 97.75 97 GLY A N 1
ATOM 797 C CA . GLY A 1 97 ? -12.981 5.419 17.551 1.00 97.75 97 GLY A CA 1
ATOM 798 C C . GLY A 1 97 ? -11.640 5.985 18.037 1.00 97.75 97 GLY A C 1
ATOM 799 O O . GLY A 1 97 ? -11.621 7.053 18.649 1.00 97.75 97 GLY A O 1
ATOM 800 N N . LYS A 1 98 ? -10.514 5.292 17.804 1.00 98.19 98 LYS A N 1
ATOM 801 C CA . LYS A 1 98 ? -9.170 5.757 18.211 1.00 98.19 98 LYS A CA 1
ATOM 802 C C . LYS A 1 98 ? -8.542 6.720 17.207 1.00 98.19 98 LYS A C 1
ATOM 804 O O . LYS A 1 98 ? -7.680 7.514 17.577 1.00 98.19 98 LYS A O 1
ATOM 809 N N . THR A 1 99 ? -8.947 6.637 15.946 1.00 97.50 99 THR A N 1
ATOM 810 C CA . THR A 1 99 ? -8.550 7.559 14.879 1.00 97.50 99 THR A CA 1
ATOM 811 C C . THR A 1 99 ? -9.794 8.244 14.317 1.00 97.50 99 THR A C 1
ATOM 813 O O . THR A 1 99 ? -10.907 7.738 14.429 1.00 97.50 99 THR A O 1
ATOM 816 N N . SER A 1 100 ? -9.626 9.439 13.750 1.00 97.88 100 SER A N 1
ATOM 817 C CA . SER A 1 100 ? -10.742 10.267 13.265 1.00 97.88 100 SER A CA 1
ATOM 818 C C . SER A 1 100 ? -11.080 10.060 11.788 1.00 97.88 100 SER A C 1
ATOM 820 O O . SER A 1 100 ? -12.037 10.653 11.293 1.00 97.88 100 SER A O 1
ATOM 822 N N . PHE A 1 101 ? -10.304 9.250 11.070 1.00 97.62 101 PHE A N 1
ATOM 823 C CA . PHE A 1 101 ? -10.461 9.024 9.636 1.00 97.62 101 PHE A CA 1
ATOM 824 C C . PHE A 1 101 ? -10.181 7.566 9.277 1.00 97.62 101 PHE A C 1
ATOM 826 O O . PHE A 1 101 ? -9.542 6.845 10.038 1.00 97.62 101 PHE A O 1
ATOM 833 N N . SER A 1 102 ? -10.631 7.147 8.099 1.00 97.25 102 SER A N 1
ATOM 834 C CA . SER A 1 102 ? -10.280 5.863 7.499 1.00 97.25 102 SER A CA 1
ATOM 835 C C . SER A 1 102 ? -9.342 6.065 6.309 1.00 97.25 102 SER A C 1
ATOM 837 O O . SER A 1 102 ? -9.218 7.156 5.748 1.00 97.25 102 SER A O 1
ATOM 839 N N . MET A 1 103 ? -8.637 5.003 5.942 1.00 97.56 103 MET A N 1
ATOM 840 C CA . MET A 1 103 ? -7.692 4.967 4.835 1.00 97.56 103 MET A CA 1
ATOM 841 C C . MET A 1 103 ? -8.117 3.923 3.803 1.00 97.56 103 MET A C 1
ATOM 843 O O . MET A 1 103 ? -8.838 2.975 4.105 1.00 97.56 103 MET A O 1
ATOM 847 N N . GLY A 1 104 ? -7.629 4.075 2.575 1.00 96.75 104 GLY A N 1
ATOM 848 C CA . GLY A 1 104 ? -7.846 3.117 1.496 1.00 96.75 104 GLY A CA 1
ATOM 849 C C . GLY A 1 104 ? -6.602 2.961 0.634 1.00 96.75 104 GLY A C 1
ATOM 850 O O . GLY A 1 104 ? -5.730 3.839 0.614 1.00 96.75 104 GLY A O 1
ATOM 851 N N . LEU A 1 105 ? -6.527 1.838 -0.082 1.00 97.00 105 LEU A N 1
ATOM 852 C CA . LEU A 1 105 ? -5.508 1.640 -1.106 1.00 97.00 105 LEU A CA 1
ATOM 853 C C . LEU A 1 105 ? -5.665 2.704 -2.195 1.00 97.00 105 LEU A C 1
ATOM 855 O O . LEU A 1 105 ? -6.767 3.001 -2.653 1.00 97.00 105 LEU A O 1
ATOM 859 N N . ASN A 1 106 ? -4.547 3.291 -2.601 1.00 96.69 106 ASN A N 1
ATOM 860 C CA . ASN A 1 106 ? -4.502 4.362 -3.585 1.00 96.69 106 ASN A CA 1
ATOM 861 C C . ASN A 1 106 ? -3.294 4.182 -4.516 1.00 96.69 106 ASN A C 1
ATOM 863 O O . ASN A 1 106 ? -2.531 3.225 -4.384 1.00 96.69 106 ASN A O 1
ATOM 867 N N . GLY A 1 107 ? -3.103 5.103 -5.462 1.00 96.38 107 GLY A N 1
ATOM 868 C CA . GLY A 1 107 ? -2.028 5.020 -6.457 1.00 96.38 107 GLY A CA 1
ATOM 869 C C . GLY A 1 107 ? -0.605 5.149 -5.899 1.00 96.38 107 GLY A C 1
ATOM 870 O O . GLY A 1 107 ? 0.346 4.941 -6.649 1.00 96.38 107 GLY A O 1
ATOM 871 N N . PHE A 1 108 ? -0.449 5.476 -4.616 1.00 96.38 108 PHE A N 1
ATOM 872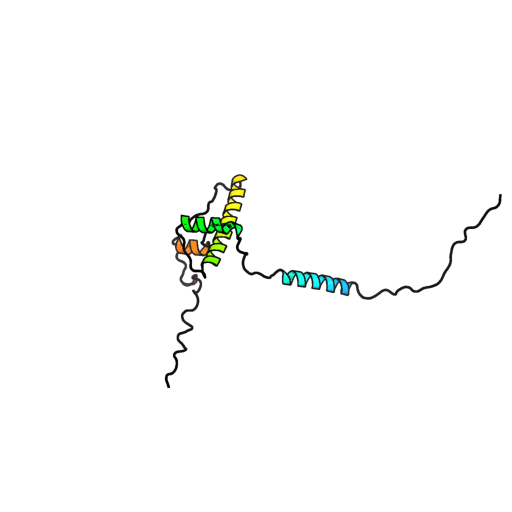 C CA . PHE A 1 108 ? 0.829 5.555 -3.903 1.00 96.38 108 PHE A CA 1
ATOM 873 C C . PHE A 1 108 ? 1.068 4.355 -2.981 1.00 96.38 108 PHE A C 1
ATOM 875 O O . PHE A 1 108 ? 2.069 4.318 -2.268 1.00 96.38 108 PHE A O 1
ATOM 882 N N . SER A 1 109 ? 0.170 3.366 -2.972 1.00 97.31 109 SER A N 1
ATOM 883 C CA . SER A 1 109 ? 0.295 2.202 -2.093 1.00 97.31 109 SER A CA 1
ATOM 884 C C . SER A 1 109 ? 1.533 1.344 -2.384 1.00 97.31 109 SER A C 1
ATOM 886 O O . SER A 1 109 ? 1.961 0.626 -1.494 1.00 97.31 109 SER A O 1
ATOM 888 N N . ASP A 1 110 ? 2.169 1.457 -3.551 1.00 97.25 110 ASP A N 1
ATOM 889 C CA . ASP A 1 110 ? 3.442 0.807 -3.911 1.00 97.25 110 ASP A CA 1
ATOM 890 C C . ASP A 1 110 ? 4.702 1.617 -3.547 1.00 97.25 110 ASP A C 1
ATOM 892 O O . ASP A 1 110 ? 5.819 1.226 -3.904 1.00 97.25 110 ASP A O 1
ATOM 896 N N . MET A 1 111 ? 4.542 2.76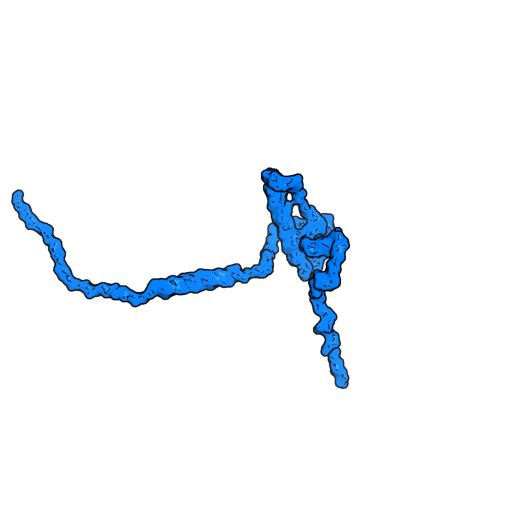8 -2.888 1.00 95.94 111 MET A N 1
ATOM 897 C CA . MET A 1 111 ? 5.644 3.665 -2.549 1.00 95.94 111 MET A CA 1
ATOM 898 C C . MET A 1 111 ? 5.988 3.606 -1.065 1.00 95.94 111 MET A C 1
ATOM 900 O O . MET A 1 111 ? 5.125 3.554 -0.185 1.00 95.94 111 MET A O 1
ATOM 904 N N . THR A 1 112 ? 7.285 3.657 -0.785 1.00 94.62 112 THR A N 1
ATOM 905 C CA . THR A 1 112 ? 7.779 3.918 0.567 1.00 94.62 112 THR A CA 1
ATOM 906 C C . THR A 1 112 ? 7.569 5.386 0.938 1.00 94.62 112 THR A C 1
ATOM 908 O O . THR A 1 112 ? 7.432 6.255 0.072 1.00 94.62 112 THR A O 1
ATOM 911 N N . TRP A 1 113 ? 7.586 5.692 2.236 1.00 89.88 113 TRP A N 1
ATOM 912 C CA . TRP A 1 113 ? 7.494 7.073 2.714 1.00 89.88 113 TRP A CA 1
ATOM 913 C C . TRP A 1 113 ? 8.620 7.954 2.154 1.00 89.88 113 TRP A C 1
ATOM 915 O O . TRP A 1 113 ? 8.402 9.108 1.786 1.00 89.88 113 TRP A O 1
ATOM 925 N N . GLU A 1 114 ? 9.829 7.408 2.048 1.00 90.25 114 GLU A N 1
ATOM 926 C CA . GLU A 1 114 ? 11.002 8.081 1.492 1.00 90.25 114 GLU A CA 1
ATOM 927 C C . GLU A 1 114 ? 10.795 8.451 0.025 1.00 90.25 114 GLU A C 1
ATOM 929 O O . GLU A 1 114 ? 11.066 9.588 -0.362 1.00 90.25 114 GLU A O 1
ATOM 934 N N . GLU A 1 115 ? 10.281 7.517 -0.774 1.00 90.44 115 GLU A N 1
ATOM 935 C CA . GLU A 1 115 ? 9.965 7.757 -2.181 1.00 90.44 115 GLU A CA 1
ATOM 936 C C . GLU A 1 115 ? 8.825 8.760 -2.345 1.00 90.44 115 GLU A C 1
ATOM 938 O O . GLU A 1 115 ? 8.926 9.654 -3.185 1.00 90.44 115 GLU A O 1
ATOM 943 N N . PHE A 1 116 ? 7.773 8.647 -1.530 1.00 90.88 116 PHE A N 1
ATOM 944 C CA . PHE A 1 116 ? 6.641 9.567 -1.564 1.00 90.88 116 PHE A CA 1
ATOM 945 C C . PHE A 1 116 ? 7.079 11.004 -1.259 1.00 90.88 116 PHE A C 1
ATOM 947 O O . PHE A 1 116 ? 6.727 11.921 -1.995 1.00 90.88 116 PHE A O 1
ATOM 954 N N . LYS A 1 117 ? 7.916 11.211 -0.234 1.00 89.00 117 LYS A N 1
ATOM 955 C CA . LYS A 1 117 ? 8.494 12.534 0.068 1.00 89.00 117 LYS A CA 1
ATOM 956 C C . LYS A 1 117 ? 9.247 13.107 -1.133 1.00 89.00 117 LYS A C 1
ATOM 958 O O . LYS A 1 117 ? 9.010 14.240 -1.535 1.00 89.00 117 LYS A O 1
ATOM 963 N N . ILE A 1 118 ? 10.131 12.313 -1.737 1.00 86.19 118 ILE A N 1
ATOM 964 C CA . ILE A 1 118 ? 10.961 12.775 -2.858 1.00 86.19 118 ILE A CA 1
ATOM 965 C C . ILE A 1 118 ? 10.101 13.139 -4.076 1.00 86.19 118 ILE A C 1
ATOM 967 O O . ILE A 1 118 ? 10.358 14.149 -4.724 1.00 86.19 118 ILE A O 1
ATOM 971 N N . ARG A 1 119 ? 9.088 12.327 -4.399 1.00 83.94 119 ARG A N 1
ATOM 972 C CA . ARG A 1 119 ? 8.306 12.489 -5.635 1.00 83.94 119 ARG A CA 1
ATOM 973 C C . ARG A 1 119 ? 7.098 13.415 -5.494 1.00 83.94 119 ARG A C 1
ATOM 975 O O . ARG A 1 119 ? 6.700 14.017 -6.486 1.00 83.94 119 ARG A O 1
ATOM 982 N N . CYS A 1 120 ? 6.493 13.508 -4.309 1.00 85.25 120 CYS A N 1
ATOM 983 C CA . CYS A 1 120 ? 5.146 14.067 -4.155 1.00 85.25 120 CYS A CA 1
ATOM 984 C C . CYS A 1 120 ? 5.056 15.283 -3.228 1.00 85.25 120 CYS A C 1
ATOM 986 O O . CYS A 1 120 ? 4.067 16.005 -3.314 1.00 85.25 120 CYS A O 1
ATOM 988 N N . THR A 1 121 ? 6.039 15.547 -2.358 1.00 80.31 121 THR A N 1
ATOM 989 C CA . THR A 1 121 ? 5.929 16.655 -1.385 1.00 80.31 121 THR A CA 1
ATOM 990 C C . THR A 1 121 ? 6.713 17.909 -1.772 1.00 80.31 121 THR A C 1
ATOM 992 O O . THR A 1 121 ? 6.635 18.907 -1.063 1.00 80.31 121 THR A O 1
ATOM 995 N N . GLY A 1 122 ? 7.472 17.885 -2.876 1.00 72.62 122 GLY A N 1
ATOM 996 C CA . GLY A 1 122 ? 8.258 19.035 -3.349 1.00 72.62 122 GLY A CA 1
ATOM 997 C C . GLY A 1 122 ? 9.419 19.438 -2.428 1.00 72.62 122 GLY A C 1
ATOM 998 O O . GLY A 1 122 ? 10.065 20.456 -2.663 1.00 72.62 122 GLY A O 1
ATOM 999 N N . ILE A 1 123 ? 9.701 18.649 -1.385 1.00 73.56 123 ILE A N 1
ATOM 1000 C CA . ILE A 1 123 ? 10.817 18.880 -0.466 1.00 73.56 123 ILE A CA 1
ATOM 1001 C C . ILE A 1 123 ? 12.086 18.376 -1.154 1.00 73.56 123 ILE A C 1
ATOM 1003 O O . ILE A 1 123 ? 12.337 17.170 -1.213 1.00 73.56 123 ILE A O 1
ATOM 1007 N N . LEU A 1 124 ? 12.879 19.304 -1.693 1.00 61.44 124 LEU A N 1
ATOM 1008 C CA . LEU A 1 124 ? 14.198 18.996 -2.234 1.00 61.44 124 LEU A CA 1
ATOM 1009 C C . LEU A 1 124 ? 15.097 18.529 -1.090 1.00 61.44 124 LEU A C 1
ATOM 1011 O O . LEU A 1 124 ? 15.410 19.283 -0.170 1.00 61.44 124 LEU A O 1
ATOM 1015 N N . LYS A 1 125 ? 15.512 17.269 -1.155 1.00 63.53 125 LYS A N 1
ATOM 1016 C CA . LYS A 1 125 ? 16.652 16.792 -0.382 1.00 63.53 125 LYS A CA 1
ATOM 1017 C C . LYS A 1 125 ? 17.904 17.529 -0.861 1.00 63.53 125 LYS A C 1
ATOM 1019 O O . LYS A 1 125 ? 18.084 17.693 -2.069 1.00 63.53 125 LYS A O 1
ATOM 1024 N N . SER A 1 126 ? 18.753 17.961 0.072 1.00 58.94 126 SER A N 1
ATOM 1025 C CA . SER A 1 126 ? 20.107 18.410 -0.266 1.00 58.94 126 SER A CA 1
ATOM 1026 C C . SER A 1 126 ? 20.795 17.307 -1.090 1.00 58.94 126 SER A C 1
ATOM 1028 O O . SER A 1 126 ? 20.507 16.130 -0.843 1.00 58.94 126 SER A O 1
ATOM 1030 N N . PRO A 1 127 ? 21.685 17.623 -2.054 1.00 60.47 127 PRO A N 1
ATOM 1031 C CA . PRO A 1 127 ? 22.396 16.616 -2.853 1.00 60.47 127 PRO A CA 1
ATOM 1032 C C . PRO A 1 127 ? 23.079 15.515 -2.021 1.00 60.47 127 PRO A C 1
ATOM 1034 O O . PRO A 1 127 ? 23.335 14.426 -2.527 1.00 60.47 127 PRO A O 1
ATOM 1037 N N . GLU A 1 128 ? 23.338 15.787 -0.742 1.00 63.38 128 GLU A N 1
ATOM 1038 C CA . GLU A 1 128 ? 23.954 14.882 0.230 1.00 63.38 128 GLU A CA 1
ATOM 1039 C C . GLU A 1 128 ? 23.016 13.765 0.745 1.00 63.38 128 GLU A C 1
ATOM 1041 O O . GLU A 1 128 ? 23.498 12.709 1.149 1.00 63.38 128 GLU A O 1
ATOM 1046 N N . ASP A 1 129 ? 21.689 13.940 0.676 1.00 64.31 129 ASP A N 1
ATOM 1047 C CA . ASP A 1 129 ? 20.690 13.012 1.246 1.00 64.31 129 ASP A CA 1
ATOM 1048 C C . ASP A 1 129 ? 20.094 12.024 0.222 1.00 64.31 129 ASP A C 1
ATOM 1050 O O . ASP A 1 129 ? 19.157 11.260 0.527 1.00 64.31 129 ASP A O 1
ATOM 1054 N N . LEU A 1 130 ? 20.582 12.063 -1.021 1.00 60.94 130 LEU A N 1
ATOM 1055 C CA . LEU A 1 130 ? 20.205 11.097 -2.046 1.00 60.94 130 LEU A CA 1
ATOM 1056 C C . LEU A 1 130 ? 20.914 9.762 -1.768 1.00 60.94 130 LEU A C 1
ATOM 1058 O O . LEU A 1 130 ? 22.135 9.735 -1.599 1.00 60.94 130 LEU A O 1
ATOM 1062 N N . PRO A 1 131 ? 20.190 8.627 -1.743 1.00 57.53 131 PRO A N 1
ATOM 1063 C CA . PRO A 1 131 ? 20.850 7.332 -1.724 1.00 57.53 131 PRO A CA 1
ATOM 1064 C C . PRO A 1 131 ? 21.707 7.234 -2.987 1.00 57.53 131 PRO A C 1
ATOM 1066 O O . PRO A 1 131 ? 21.168 7.354 -4.086 1.00 57.53 131 PRO A O 1
ATOM 1069 N N . LYS A 1 132 ? 23.028 7.053 -2.824 1.00 56.12 132 LYS A N 1
ATOM 1070 C CA . LYS A 1 132 ? 23.981 6.838 -3.924 1.00 56.12 132 LYS A CA 1
ATOM 1071 C C . LYS A 1 132 ? 23.427 5.737 -4.820 1.00 56.12 132 LYS A C 1
ATOM 1073 O O . LYS A 1 132 ? 23.502 4.554 -4.486 1.00 56.12 132 LYS A O 1
ATOM 1078 N N . SER A 1 133 ? 22.798 6.127 -5.923 1.00 51.09 133 SER A N 1
ATOM 1079 C CA . SER A 1 133 ? 22.257 5.194 -6.891 1.00 51.09 133 SER A CA 1
ATOM 1080 C C . SER A 1 133 ? 23.436 4.425 -7.467 1.00 51.09 133 SER A C 1
ATOM 1082 O O . SER A 1 133 ? 24.288 5.009 -8.130 1.00 51.09 133 SER A O 1
ATOM 1084 N N . LYS A 1 134 ? 23.486 3.141 -7.105 1.00 46.78 134 LYS A N 1
ATOM 1085 C CA . LYS A 1 134 ? 24.205 2.027 -7.727 1.00 46.78 134 LYS A CA 1
ATOM 1086 C C . LYS A 1 134 ? 25.097 2.437 -8.907 1.00 46.78 134 LYS A C 1
ATOM 1088 O O . LYS A 1 134 ? 24.611 2.734 -9.992 1.00 46.78 134 LYS A O 1
ATOM 1093 N N . THR A 1 135 ? 26.397 2.418 -8.634 1.00 48.53 135 THR A N 1
ATOM 1094 C CA . THR A 1 135 ? 27.524 2.162 -9.532 1.00 48.53 135 THR A CA 1
ATOM 1095 C C . THR A 1 135 ? 27.151 1.911 -11.001 1.00 48.53 135 THR A C 1
ATOM 1097 O O . THR A 1 135 ? 26.809 0.795 -11.379 1.00 48.53 135 THR A O 1
ATOM 1100 N N . LEU A 1 136 ? 27.284 2.940 -11.842 1.00 47.03 136 LEU A N 1
ATOM 1101 C CA . LEU A 1 136 ? 27.480 2.797 -13.294 1.00 47.03 136 LEU A CA 1
ATOM 1102 C C . LEU A 1 136 ? 28.807 3.428 -13.761 1.00 47.03 136 LEU A C 1
ATOM 1104 O O . LEU A 1 136 ? 28.998 3.648 -14.952 1.00 47.03 136 LEU A O 1
ATOM 1108 N N . GLU A 1 137 ? 29.746 3.690 -12.844 1.00 49.38 137 GLU A N 1
ATOM 1109 C CA . GLU A 1 137 ? 31.109 4.122 -13.201 1.00 49.38 137 GLU A CA 1
ATOM 1110 C C . GLU A 1 137 ? 32.181 3.023 -13.060 1.00 49.38 137 GLU A C 1
ATOM 1112 O O . GLU A 1 137 ? 33.290 3.199 -13.551 1.00 49.38 137 GLU A O 1
ATOM 1117 N N . GLU A 1 138 ? 31.871 1.847 -12.504 1.00 49.75 138 GLU A N 1
ATOM 1118 C CA . GLU A 1 138 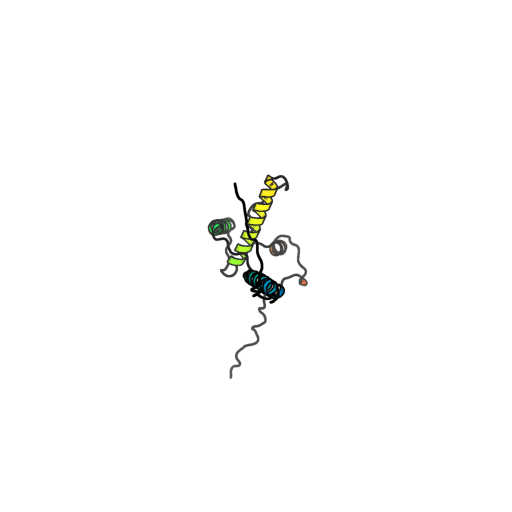? 32.864 0.769 -12.303 1.00 49.75 138 GLU A CA 1
ATOM 1119 C C . GLU A 1 138 ? 32.906 -0.260 -13.448 1.00 49.75 138 GLU A C 1
ATOM 1121 O O . GLU A 1 138 ? 33.083 -1.447 -13.224 1.00 49.75 138 GLU A O 1
ATOM 1126 N N . ASN A 1 139 ? 32.721 0.171 -14.699 1.00 47.56 139 ASN A N 1
ATOM 1127 C CA . ASN A 1 139 ? 32.963 -0.690 -15.870 1.00 47.56 139 ASN A CA 1
ATOM 1128 C C . ASN A 1 139 ? 33.480 0.080 -17.103 1.00 47.56 139 ASN A C 1
ATOM 1130 O O . ASN A 1 139 ? 33.232 -0.307 -18.241 1.00 47.56 139 ASN A O 1
ATOM 1134 N N . ARG A 1 140 ? 34.221 1.183 -16.900 1.00 50.38 140 ARG A N 1
ATOM 1135 C CA . ARG A 1 140 ? 34.969 1.859 -17.986 1.00 50.38 140 ARG A CA 1
ATOM 1136 C C . ARG A 1 140 ? 36.443 1.420 -18.077 1.00 50.38 140 ARG A C 1
ATOM 1138 O O . ARG A 1 140 ? 37.139 1.847 -18.990 1.00 50.38 140 ARG A O 1
ATOM 1145 N N . ASN A 1 141 ? 36.921 0.553 -17.181 1.00 54.59 141 ASN A N 1
ATOM 1146 C CA . ASN A 1 141 ? 38.355 0.247 -17.072 1.00 54.59 141 ASN A CA 1
ATOM 1147 C C . ASN A 1 141 ? 38.792 -1.111 -17.641 1.00 54.59 141 ASN A C 1
ATOM 1149 O O . ASN A 1 141 ? 39.933 -1.499 -17.429 1.00 54.59 141 ASN A O 1
ATOM 1153 N N . GLU A 1 142 ? 37.953 -1.794 -18.418 1.00 59.31 142 GLU A N 1
ATOM 1154 C CA . GLU A 1 142 ? 38.395 -2.943 -19.221 1.00 59.31 142 GLU A CA 1
ATOM 1155 C C . GLU A 1 142 ? 37.938 -2.770 -20.671 1.00 59.31 142 GLU A C 1
ATOM 1157 O O . GLU A 1 142 ? 37.031 -3.433 -21.167 1.00 59.31 142 GLU A O 1
ATOM 1162 N N . ALA A 1 143 ? 38.567 -1.822 -21.367 1.00 56.97 143 ALA A N 1
ATOM 1163 C CA . ALA A 1 143 ? 38.649 -1.908 -22.819 1.00 56.97 143 ALA A CA 1
ATOM 1164 C C . ALA A 1 143 ? 39.714 -2.968 -23.164 1.00 56.97 143 ALA A C 1
ATOM 1166 O O . ALA A 1 143 ? 40.799 -2.929 -22.578 1.00 56.97 143 ALA A O 1
ATOM 1167 N N . PRO A 1 144 ? 39.450 -3.907 -24.090 1.00 58.47 144 PRO A N 1
ATOM 1168 C CA . PRO A 1 144 ? 40.463 -4.857 -24.523 1.00 58.47 144 PRO A CA 1
ATOM 1169 C C . PRO A 1 144 ? 41.596 -4.092 -25.212 1.00 58.47 144 PRO A C 1
ATOM 1171 O O . PRO A 1 144 ? 41.365 -3.332 -26.155 1.00 58.47 144 PRO A O 1
ATOM 1174 N N . VAL A 1 145 ? 42.820 -4.287 -24.721 1.00 62.44 145 VAL A N 1
ATOM 1175 C CA . VAL A 1 145 ? 44.038 -3.893 -25.431 1.00 62.44 145 VAL A CA 1
ATOM 1176 C C . VAL A 1 145 ? 44.047 -4.687 -26.734 1.00 62.44 145 VAL A C 1
ATOM 1178 O O . VAL A 1 145 ? 44.102 -5.915 -26.713 1.00 62.44 145 VAL A O 1
ATOM 1181 N N . MET A 1 146 ? 43.897 -3.990 -27.857 1.00 56.44 146 MET A N 1
ATOM 1182 C CA . MET A 1 146 ? 44.154 -4.575 -29.168 1.00 56.44 146 MET A CA 1
ATOM 1183 C C . MET A 1 146 ? 45.674 -4.668 -29.327 1.00 56.44 146 MET A C 1
ATOM 1185 O O . MET A 1 146 ? 46.328 -3.625 -29.373 1.00 56.44 146 MET A O 1
ATOM 1189 N N . ASP A 1 147 ? 46.198 -5.894 -29.349 1.00 60.56 147 ASP A N 1
ATOM 1190 C CA . ASP A 1 147 ? 47.531 -6.212 -29.886 1.00 60.56 147 ASP A CA 1
ATOM 1191 C C . ASP A 1 147 ? 47.522 -6.146 -31.423 1.00 60.56 147 ASP A C 1
ATOM 1193 O O . ASP A 1 147 ? 46.510 -6.575 -32.034 1.00 60.56 147 ASP A O 1
#

Foldseek 3Di:
DDDDDDDDDDDDDDPPPDDDDDPPVVVVVVVVVVVVVVVVVPPDPADDQDPVCVVVVVVLCVVLVHDDDPVCVVLLSRQLVVLVVVQVVVVVCVVVVNDDDHDDDDNCSSDDPVRCCCPPVPDDDDPVPDDPPDDPPPPPPDDPDDD